Protein AF-A0A3N7CHV3-F1 (afdb_monomer_lite)

Foldseek 3Di:
DPPPPWQKAKEWEADPVRDIDIDIDTHPLNVDLVSSQVVSVVVCCVVDVDPFDWDWDFDDDPPDPRYTYIYIDTPVNVPD

Radius of gyration: 13.7 Å; chains: 1; bounding box: 23×28×54 Å

pLDDT: mean 75.49, std 12.7, range [42.88, 90.38]

Sequence (80 aa):
MSPAVQATTVVKVFDRSGAYVTATVRGKRASCTGGAVAAGMALACKLWPDPGKRQAEALPEHRVPGETLVRLTYESEARS

Secondary structure (DSSP, 8-state):
-------EEEEEEE-TTS-EEEEEEEGGGTTSHHHHHHHHHHHHHHHS--SS-EEEEEPP--S-TTEEEEEEEETTTTT-

Structure (mmCIF, N/CA/C/O backbone):
data_AF-A0A3N7CHV3-F1
#
_entry.id   AF-A0A3N7CHV3-F1
#
loop_
_atom_site.group_PDB
_atom_site.id
_atom_site.type_symbol
_atom_site.label_atom_id
_atom_site.label_alt_id
_atom_site.label_comp_id
_atom_site.label_asym_id
_atom_site.label_entity_id
_atom_site.label_seq_id
_atom_site.pdbx_PDB_ins_code
_atom_site.Cartn_x
_atom_site.Cartn_y
_atom_site.Cartn_z
_atom_site.occupancy
_atom_site.B_iso_or_equiv
_atom_site.auth_seq_id
_atom_site.auth_comp_id
_atom_site.auth_asym_id
_atom_site.auth_atom_id
_atom_site.pdbx_PDB_model_num
ATOM 1 N N . MET A 1 1 ? 13.666 0.011 -30.959 1.00 42.88 1 MET A N 1
ATOM 2 C CA . MET A 1 1 ? 13.427 0.559 -29.607 1.00 42.88 1 MET A CA 1
ATOM 3 C C . MET A 1 1 ? 12.622 -0.476 -28.842 1.00 42.88 1 MET A C 1
ATOM 5 O O . MET A 1 1 ? 11.491 -0.726 -29.236 1.00 42.88 1 MET A O 1
ATOM 9 N N . SER A 1 2 ? 13.200 -1.139 -27.838 1.00 50.66 2 SER A N 1
ATOM 10 C CA . SER A 1 2 ? 12.403 -2.010 -26.963 1.00 50.66 2 SER A CA 1
ATOM 11 C C . SER A 1 2 ? 11.451 -1.141 -26.146 1.00 50.66 2 SER A C 1
ATOM 13 O O . SER A 1 2 ? 11.892 -0.100 -25.649 1.00 50.66 2 SER A O 1
ATOM 15 N N . PRO A 1 3 ? 10.169 -1.514 -26.001 1.00 53.50 3 PRO A N 1
ATOM 16 C CA . PRO A 1 3 ? 9.273 -0.791 -25.116 1.00 53.50 3 PRO A CA 1
ATOM 17 C C . PRO A 1 3 ? 9.873 -0.858 -23.713 1.00 53.50 3 PRO A C 1
ATOM 19 O O . PRO A 1 3 ? 10.135 -1.945 -23.199 1.00 53.50 3 PRO A O 1
ATOM 22 N N . ALA A 1 4 ? 10.152 0.300 -23.113 1.00 61.41 4 ALA A N 1
ATOM 23 C CA . ALA A 1 4 ? 10.536 0.358 -21.714 1.00 61.41 4 ALA A CA 1
ATOM 24 C C . ALA A 1 4 ? 9.367 -0.229 -20.921 1.00 61.41 4 ALA A C 1
ATOM 26 O O . ALA A 1 4 ? 8.318 0.407 -20.804 1.00 61.41 4 ALA A O 1
ATOM 27 N N . VAL A 1 5 ? 9.520 -1.469 -20.452 1.00 62.19 5 VAL A N 1
ATOM 28 C CA . VAL A 1 5 ? 8.547 -2.111 -19.572 1.00 62.19 5 VAL A CA 1
ATOM 29 C C . VAL A 1 5 ? 8.426 -1.197 -18.362 1.00 62.19 5 VAL A C 1
ATOM 31 O O . VAL A 1 5 ? 9.354 -1.071 -17.562 1.00 62.19 5 VAL A O 1
ATOM 34 N N . GLN A 1 6 ? 7.317 -0.464 -18.280 1.00 70.75 6 GLN A N 1
ATOM 35 C CA . GLN A 1 6 ? 7.065 0.396 -17.138 1.00 70.75 6 GLN A CA 1
ATOM 36 C C . GLN A 1 6 ? 6.899 -0.520 -15.936 1.00 70.75 6 GLN A C 1
ATOM 38 O O . GLN A 1 6 ? 6.014 -1.372 -15.934 1.00 70.75 6 GLN A O 1
ATOM 43 N N . ALA A 1 7 ? 7.758 -0.359 -14.930 1.00 81.94 7 ALA A N 1
ATOM 44 C CA . ALA A 1 7 ? 7.628 -1.103 -13.688 1.00 81.94 7 ALA A CA 1
ATOM 45 C C . ALA A 1 7 ? 6.210 -0.917 -13.130 1.00 81.94 7 ALA A C 1
ATOM 47 O O . ALA A 1 7 ? 5.684 0.204 -13.099 1.00 81.94 7 ALA A O 1
ATOM 48 N N . THR A 1 8 ? 5.599 -2.015 -12.703 1.00 86.50 8 THR A N 1
ATOM 49 C CA . THR A 1 8 ? 4.283 -2.035 -12.069 1.00 86.50 8 THR A CA 1
ATOM 50 C C . THR A 1 8 ? 4.350 -2.881 -10.814 1.00 86.50 8 THR A C 1
ATOM 52 O O . THR A 1 8 ? 4.918 -3.969 -10.848 1.00 86.50 8 THR A O 1
ATOM 55 N N . THR A 1 9 ? 3.749 -2.404 -9.730 1.00 86.12 9 THR A N 1
ATOM 56 C CA . THR A 1 9 ? 3.589 -3.180 -8.498 1.00 86.12 9 THR A CA 1
ATOM 57 C C . THR A 1 9 ? 2.213 -2.916 -7.910 1.00 86.12 9 THR A C 1
ATOM 59 O O . THR A 1 9 ? 1.643 -1.832 -8.088 1.00 86.12 9 THR A O 1
ATOM 62 N N . VAL A 1 10 ? 1.659 -3.906 -7.227 1.00 89.12 10 VAL A N 1
ATOM 63 C CA . VAL A 1 10 ? 0.386 -3.780 -6.521 1.00 89.12 10 VAL A CA 1
ATOM 64 C C . VAL A 1 10 ? 0.679 -3.499 -5.055 1.00 89.12 10 VAL A C 1
ATOM 66 O O . VAL A 1 10 ? 1.372 -4.270 -4.408 1.00 89.12 10 VAL A O 1
ATOM 69 N N . VAL A 1 11 ? 0.148 -2.405 -4.517 1.00 88.12 11 VAL A N 1
ATOM 70 C CA . VAL A 1 11 ? 0.237 -2.089 -3.089 1.00 88.12 11 VAL A CA 1
ATOM 71 C C . VAL A 1 11 ? -1.073 -2.404 -2.387 1.00 88.12 11 VAL A C 1
ATOM 73 O O . VAL A 1 11 ? -2.132 -1.966 -2.837 1.00 88.12 11 VAL A O 1
ATOM 76 N N . LYS A 1 12 ? -1.002 -3.133 -1.272 1.00 89.12 12 LYS A N 1
ATOM 77 C CA . LYS A 1 12 ? -2.129 -3.319 -0.346 1.00 89.12 12 LYS A CA 1
ATOM 78 C C . LYS A 1 12 ? -1.876 -2.481 0.892 1.00 89.12 12 LYS A C 1
ATOM 80 O O . LYS A 1 12 ? -0.842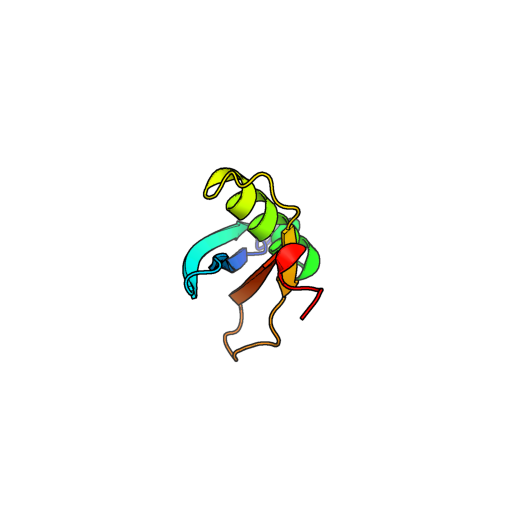 -2.649 1.529 1.00 89.12 12 LYS A O 1
ATOM 85 N N . VAL A 1 13 ? -2.795 -1.577 1.201 1.00 86.88 13 VAL A N 1
ATOM 86 C CA . VAL A 1 13 ? -2.687 -0.653 2.329 1.00 86.88 13 VAL A CA 1
ATOM 87 C C . VAL A 1 13 ? -3.744 -1.021 3.354 1.00 86.88 13 VAL A C 1
ATOM 89 O O . VAL A 1 13 ? -4.930 -0.951 3.039 1.00 86.88 13 VAL A O 1
ATOM 92 N N . PHE A 1 14 ? -3.310 -1.411 4.549 1.00 85.81 14 PHE A N 1
ATOM 93 C CA . PHE A 1 14 ? -4.188 -1.816 5.649 1.00 85.81 14 PHE A CA 1
ATOM 94 C C . PHE A 1 14 ? -4.430 -0.652 6.616 1.00 85.81 14 PHE A C 1
ATOM 96 O O . PHE A 1 14 ? -3.483 0.060 6.962 1.00 85.81 14 PHE A O 1
ATOM 103 N N . ASP A 1 15 ? -5.672 -0.485 7.067 1.00 83.31 15 ASP A N 1
ATOM 104 C CA . ASP A 1 15 ? -6.032 0.398 8.177 1.00 83.31 15 ASP A CA 1
ATOM 105 C C . ASP A 1 15 ? -6.010 -0.341 9.531 1.00 83.31 15 ASP A C 1
ATOM 107 O O . ASP A 1 15 ? -5.724 -1.539 9.608 1.00 83.31 15 ASP A O 1
ATOM 111 N N . ARG A 1 16 ? -6.332 0.379 10.615 1.00 74.69 16 ARG A N 1
ATOM 112 C CA . ARG A 1 16 ? -6.337 -0.167 11.987 1.00 74.69 16 ARG A CA 1
ATOM 113 C C . ARG A 1 16 ? -7.395 -1.242 12.230 1.00 74.69 16 ARG A C 1
ATOM 115 O O . ARG A 1 16 ? -7.238 -2.052 13.134 1.00 74.69 16 ARG A O 1
ATOM 122 N N . SER A 1 17 ? -8.480 -1.242 11.457 1.00 80.12 17 SER A N 1
ATOM 123 C CA . SER A 1 17 ? -9.539 -2.250 11.565 1.00 80.12 17 SER A CA 1
ATOM 124 C C . SER A 1 17 ? -9.163 -3.568 10.881 1.00 80.12 17 SER A C 1
ATOM 126 O O . SER A 1 17 ? -9.882 -4.557 11.006 1.00 80.12 17 SER A O 1
ATOM 128 N N . GLY A 1 18 ? -8.041 -3.589 10.151 1.00 78.25 18 GLY A N 1
ATOM 129 C CA . GLY A 1 18 ? -7.657 -4.694 9.280 1.00 78.25 18 GLY A CA 1
ATOM 130 C C . GLY A 1 18 ? -8.319 -4.630 7.900 1.00 78.25 18 GLY A C 1
ATOM 131 O O . GLY A 1 18 ? -8.036 -5.484 7.057 1.00 78.25 18 GLY A O 1
ATOM 132 N N . ALA A 1 19 ? -9.156 -3.620 7.634 1.00 83.25 19 ALA A N 1
ATOM 133 C CA . ALA A 1 19 ? -9.638 -3.337 6.290 1.00 83.25 19 ALA A CA 1
ATOM 134 C C . ALA A 1 19 ? -8.470 -2.885 5.410 1.00 83.25 19 ALA A C 1
ATOM 136 O O . ALA A 1 19 ? -7.513 -2.266 5.879 1.00 83.25 19 ALA A O 1
ATOM 137 N N . TYR A 1 20 ? -8.532 -3.195 4.116 1.00 87.62 20 TYR A N 1
ATOM 138 C CA . TYR A 1 20 ? -7.472 -2.818 3.193 1.00 87.62 20 TYR A CA 1
ATOM 139 C C . TYR A 1 20 ? -8.004 -2.317 1.863 1.00 87.62 20 TYR A C 1
ATOM 141 O O . TYR A 1 20 ? -9.077 -2.704 1.399 1.00 87.62 20 TYR A O 1
ATOM 149 N N . VAL A 1 21 ? -7.193 -1.482 1.224 1.00 87.75 21 VAL A N 1
ATOM 150 C CA . VAL A 1 21 ? -7.371 -1.093 -0.172 1.00 87.75 21 VAL A CA 1
ATOM 151 C C . VAL A 1 21 ? -6.198 -1.577 -0.999 1.00 87.75 21 VAL A C 1
ATOM 153 O O . VAL A 1 21 ? -5.071 -1.676 -0.516 1.00 87.75 21 VAL A O 1
ATOM 156 N N . THR A 1 22 ? -6.467 -1.861 -2.266 1.00 89.69 22 THR A N 1
ATOM 157 C CA . THR A 1 22 ? -5.443 -2.265 -3.226 1.00 89.69 22 THR A CA 1
ATOM 158 C C . THR A 1 22 ? -5.288 -1.176 -4.277 1.00 89.69 22 THR A C 1
ATOM 160 O O . THR A 1 22 ? -6.282 -0.672 -4.795 1.00 89.69 22 THR A O 1
ATOM 163 N N . ALA A 1 23 ? -4.053 -0.815 -4.612 1.00 87.38 23 ALA A N 1
ATOM 164 C CA . ALA A 1 23 ? -3.763 0.115 -5.694 1.00 87.38 23 ALA A CA 1
ATOM 165 C C . ALA A 1 23 ? -2.613 -0.374 -6.567 1.00 87.38 23 ALA A C 1
ATOM 167 O O . ALA A 1 23 ? -1.691 -1.042 -6.111 1.00 87.38 23 ALA A O 1
ATOM 168 N N . THR A 1 24 ? -2.650 -0.010 -7.844 1.00 90.38 24 THR A N 1
ATOM 169 C CA . THR A 1 24 ? -1.546 -0.262 -8.769 1.00 90.38 24 THR A CA 1
ATOM 170 C C . THR A 1 24 ? -0.633 0.957 -8.818 1.00 90.38 24 THR A C 1
ATOM 172 O O . THR A 1 24 ? -1.061 2.046 -9.199 1.00 90.38 24 THR A O 1
ATOM 175 N N . VAL A 1 25 ? 0.642 0.774 -8.483 1.00 88.56 25 VAL A N 1
ATOM 176 C CA . VAL A 1 25 ? 1.692 1.781 -8.664 1.00 88.56 25 VAL A CA 1
ATOM 177 C C . VAL A 1 25 ? 2.408 1.484 -9.976 1.00 88.56 25 VAL A C 1
ATOM 179 O O . VAL A 1 25 ? 2.722 0.331 -10.273 1.00 88.56 25 VAL A O 1
ATOM 182 N N . ARG A 1 26 ? 2.672 2.521 -10.775 1.00 88.94 26 ARG A N 1
ATOM 183 C CA . ARG A 1 26 ? 3.378 2.412 -12.060 1.00 88.94 26 ARG A CA 1
ATOM 184 C C . ARG A 1 26 ? 4.572 3.363 -12.126 1.00 88.94 26 ARG A C 1
ATOM 186 O O . ARG A 1 26 ? 4.630 4.363 -11.407 1.00 88.94 26 ARG A O 1
ATOM 193 N N . GLY A 1 27 ? 5.507 3.070 -13.023 1.00 86.44 27 GLY A N 1
ATOM 194 C CA . GLY A 1 27 ? 6.665 3.917 -13.304 1.00 86.44 27 GLY A CA 1
ATOM 195 C C . GLY A 1 27 ? 7.723 3.869 -12.198 1.00 86.44 27 GLY A C 1
ATOM 196 O O . GLY A 1 27 ? 7.855 2.875 -11.491 1.00 86.44 27 GLY A O 1
ATOM 197 N N . LYS A 1 28 ? 8.483 4.958 -12.024 1.00 82.56 28 LYS A N 1
ATOM 198 C CA . LYS A 1 28 ? 9.654 5.010 -11.121 1.00 82.56 28 LYS A CA 1
ATOM 199 C C . LYS A 1 28 ? 9.347 4.645 -9.661 1.00 82.56 28 LYS A C 1
ATOM 201 O O . LYS A 1 28 ? 10.220 4.170 -8.952 1.00 82.56 28 LYS A O 1
ATOM 206 N N . ARG A 1 29 ? 8.120 4.868 -9.182 1.00 79.94 29 ARG A N 1
ATOM 207 C CA . ARG A 1 29 ? 7.745 4.498 -7.804 1.00 79.94 29 ARG A CA 1
ATOM 208 C C . ARG A 1 29 ? 7.487 3.003 -7.637 1.00 79.94 29 ARG A C 1
ATOM 210 O O . ARG A 1 29 ? 7.594 2.508 -6.529 1.00 79.94 29 ARG A O 1
ATOM 217 N N . ALA A 1 30 ? 7.180 2.293 -8.717 1.00 83.19 30 ALA A N 1
ATOM 218 C CA . ALA A 1 30 ? 6.961 0.854 -8.689 1.00 83.19 30 ALA A CA 1
ATOM 219 C C . ALA A 1 30 ? 8.257 0.042 -8.805 1.00 83.19 30 ALA A C 1
ATOM 221 O O . ALA A 1 30 ? 8.230 -1.165 -8.598 1.00 83.19 30 ALA A O 1
ATOM 222 N N . SER A 1 31 ? 9.385 0.675 -9.147 1.00 83.31 31 SER A N 1
ATOM 223 C CA . SER A 1 31 ? 10.654 -0.030 -9.352 1.00 83.31 31 SER A CA 1
ATOM 224 C C . SER A 1 31 ? 11.398 -0.362 -8.057 1.00 83.31 31 SER A C 1
ATOM 226 O O . SER A 1 31 ? 12.439 -1.007 -8.116 1.00 83.31 31 SER A O 1
ATOM 228 N N . CYS A 1 32 ? 10.926 0.104 -6.897 1.00 83.56 32 CYS A N 1
ATOM 229 C CA . CYS A 1 32 ? 11.519 -0.225 -5.604 1.00 83.56 32 CYS A CA 1
ATOM 230 C C . CYS A 1 32 ? 10.482 -0.211 -4.475 1.00 83.56 32 CYS A C 1
ATOM 232 O O . CYS A 1 32 ? 9.515 0.555 -4.505 1.00 83.56 32 CYS A O 1
ATOM 234 N N . THR A 1 33 ? 10.733 -1.011 -3.439 1.00 83.25 33 THR A N 1
ATOM 235 C CA . THR A 1 33 ? 9.850 -1.158 -2.273 1.00 83.25 33 THR A CA 1
ATOM 236 C C . THR A 1 33 ? 9.589 0.174 -1.574 1.00 83.25 33 THR A C 1
ATOM 238 O O . THR A 1 33 ? 8.441 0.507 -1.304 1.00 83.25 33 THR A O 1
ATOM 241 N N . GLY A 1 34 ? 10.621 0.999 -1.357 1.00 83.88 34 GLY A N 1
ATOM 242 C CA . GLY A 1 34 ? 10.454 2.315 -0.725 1.00 83.88 34 GLY A CA 1
ATOM 243 C C . GLY A 1 34 ? 9.555 3.268 -1.528 1.00 83.88 34 GLY A C 1
ATOM 244 O O . GLY A 1 34 ? 8.749 3.998 -0.954 1.00 83.88 34 GLY A O 1
ATOM 245 N N . GLY A 1 35 ? 9.632 3.223 -2.863 1.00 85.69 35 GLY A N 1
ATOM 246 C CA . GLY A 1 35 ? 8.754 4.001 -3.740 1.00 85.69 35 GLY A CA 1
ATOM 247 C C . GLY A 1 35 ? 7.299 3.529 -3.689 1.00 85.69 35 GLY A C 1
ATOM 248 O O . GLY A 1 35 ? 6.383 4.357 -3.667 1.00 85.69 35 GLY A O 1
ATOM 249 N N . ALA A 1 36 ? 7.092 2.213 -3.621 1.00 85.81 36 ALA A N 1
ATOM 250 C CA . ALA A 1 36 ? 5.779 1.595 -3.501 1.00 85.81 36 A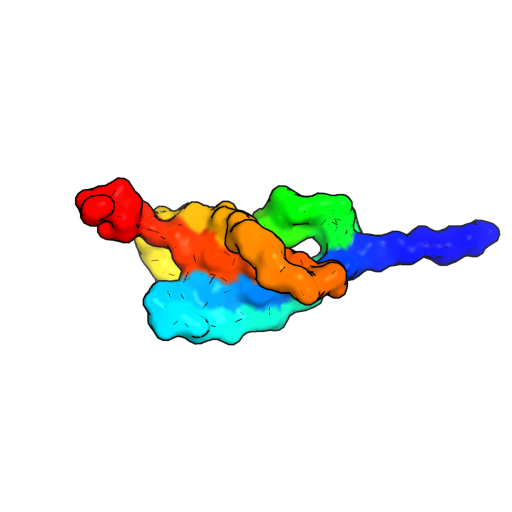LA A CA 1
ATOM 251 C C . ALA A 1 36 ? 5.135 1.917 -2.143 1.00 85.81 36 ALA A C 1
ATOM 253 O O . ALA A 1 36 ? 3.981 2.342 -2.098 1.00 85.81 36 ALA A O 1
ATOM 254 N N . VAL A 1 37 ? 5.906 1.836 -1.055 1.00 87.25 37 VAL A N 1
ATOM 255 C CA . VAL A 1 37 ? 5.480 2.230 0.299 1.00 87.25 37 VAL A CA 1
ATOM 256 C C . VAL A 1 37 ? 5.072 3.701 0.341 1.00 87.25 37 VAL A C 1
ATOM 258 O O . VAL A 1 37 ? 3.980 4.020 0.807 1.00 87.25 37 VAL A O 1
ATOM 261 N N . ALA A 1 38 ? 5.883 4.605 -0.219 1.00 87.31 38 ALA A N 1
ATOM 262 C CA . ALA A 1 38 ? 5.552 6.029 -0.272 1.00 87.31 38 ALA A CA 1
ATOM 263 C C . ALA A 1 38 ? 4.262 6.305 -1.071 1.00 87.31 38 ALA A C 1
ATOM 265 O O . ALA A 1 38 ? 3.466 7.170 -0.700 1.00 87.31 38 ALA A O 1
ATOM 266 N N . ALA A 1 39 ? 4.028 5.561 -2.157 1.00 87.69 39 ALA A N 1
ATOM 267 C CA . ALA A 1 39 ? 2.785 5.650 -2.920 1.00 87.69 39 ALA A CA 1
ATOM 268 C C . ALA A 1 39 ? 1.577 5.122 -2.124 1.00 87.69 39 ALA A C 1
ATOM 270 O O . ALA A 1 39 ? 0.529 5.771 -2.120 1.00 87.69 39 ALA A O 1
ATOM 271 N N . GLY A 1 40 ? 1.731 3.998 -1.415 1.00 88.12 40 GLY A N 1
ATOM 272 C CA . GLY A 1 40 ? 0.714 3.454 -0.511 1.00 88.12 40 GLY A CA 1
ATOM 273 C C . GLY A 1 40 ? 0.363 4.422 0.622 1.00 88.12 40 GLY A C 1
ATOM 274 O O . GLY A 1 40 ? -0.812 4.652 0.895 1.00 88.12 40 GLY A O 1
ATOM 275 N N . MET A 1 41 ? 1.363 5.084 1.204 1.00 85.94 41 MET A N 1
ATOM 276 C CA . MET A 1 41 ? 1.164 6.116 2.224 1.00 85.94 41 MET A CA 1
ATOM 277 C C . MET A 1 41 ? 0.399 7.330 1.679 1.00 85.94 41 MET A C 1
ATOM 279 O O . MET A 1 41 ? -0.554 7.804 2.294 1.00 85.94 41 MET A O 1
ATOM 283 N N . ALA A 1 42 ? 0.759 7.817 0.489 1.00 86.62 42 ALA A N 1
ATOM 284 C CA . ALA A 1 42 ? 0.040 8.923 -0.140 1.00 86.62 42 ALA A CA 1
ATOM 285 C C . ALA A 1 42 ? -1.435 8.577 -0.425 1.00 86.62 42 ALA A C 1
ATOM 287 O O . ALA A 1 42 ? -2.299 9.449 -0.324 1.00 86.62 42 ALA A O 1
ATOM 288 N N . LEU A 1 43 ? -1.729 7.318 -0.768 1.00 86.44 43 LEU A N 1
ATOM 289 C CA . LEU A 1 43 ? -3.097 6.820 -0.913 1.00 86.44 43 LEU A CA 1
ATOM 290 C C . LEU A 1 43 ? -3.826 6.770 0.438 1.00 86.44 43 LEU A C 1
ATOM 292 O O . LEU A 1 43 ? -4.950 7.261 0.540 1.00 86.44 43 LEU A O 1
ATOM 296 N N . ALA A 1 44 ? -3.171 6.246 1.475 1.00 84.31 44 ALA A N 1
ATOM 297 C CA . ALA A 1 44 ? -3.715 6.174 2.828 1.00 84.31 44 ALA A CA 1
ATOM 298 C C . ALA A 1 44 ? -4.163 7.538 3.361 1.00 84.31 44 ALA A C 1
ATOM 300 O O . ALA A 1 44 ? -5.247 7.661 3.931 1.00 84.31 44 ALA A O 1
ATOM 301 N N . CYS A 1 45 ? -3.339 8.572 3.168 1.00 83.12 45 CYS A N 1
ATOM 302 C CA . CYS A 1 45 ? -3.640 9.933 3.615 1.00 83.12 45 CYS A CA 1
ATOM 303 C C . CYS A 1 45 ? -4.894 10.523 2.955 1.00 83.12 45 CYS A C 1
ATOM 305 O O . CYS A 1 45 ? -5.532 11.389 3.543 1.00 83.12 45 CYS A O 1
ATOM 307 N N . LYS A 1 46 ? -5.255 10.069 1.748 1.00 85.62 46 LYS A N 1
ATOM 308 C CA . LYS A 1 46 ? -6.462 10.532 1.050 1.00 85.62 46 LYS A CA 1
ATOM 309 C C . LYS A 1 46 ? -7.722 9.817 1.524 1.00 85.62 46 LYS A C 1
ATOM 311 O O . LYS A 1 46 ? -8.760 10.452 1.648 1.00 85.62 46 LYS A O 1
ATOM 316 N N . LEU A 1 47 ? -7.634 8.504 1.729 1.00 85.19 47 LEU A N 1
ATOM 317 C CA . LEU A 1 47 ? -8.794 7.671 2.060 1.00 85.19 47 LEU A CA 1
ATOM 318 C C . LEU A 1 47 ? -9.193 7.785 3.524 1.00 85.19 47 LEU A C 1
ATOM 320 O O . LEU A 1 47 ? -10.373 7.833 3.850 1.00 85.19 47 LEU A O 1
ATOM 324 N N . TRP A 1 48 ? -8.196 7.866 4.394 1.00 81.62 48 TRP A N 1
ATOM 325 C CA . TRP A 1 48 ? -8.399 8.023 5.819 1.00 81.62 48 TRP A CA 1
ATOM 326 C C . TRP A 1 48 ? -7.733 9.341 6.214 1.00 81.62 48 TRP A C 1
ATOM 328 O O . TRP A 1 48 ? -6.541 9.343 6.483 1.00 81.62 48 TRP A O 1
ATOM 338 N N . PRO A 1 49 ? -8.409 10.490 6.210 1.00 71.69 49 PRO A N 1
ATOM 339 C CA . PRO A 1 49 ? -7.839 11.724 6.741 1.00 71.69 49 PRO A CA 1
ATOM 340 C C . PRO A 1 49 ? -7.914 11.678 8.275 1.00 71.69 49 PRO A C 1
ATOM 342 O O . PRO A 1 49 ? -8.909 12.068 8.872 1.00 71.69 49 PRO A O 1
ATOM 345 N N . ASP A 1 50 ? -6.886 11.131 8.921 1.00 69.88 50 ASP A N 1
ATOM 346 C CA . ASP A 1 50 ? -6.788 11.052 10.385 1.00 69.88 50 ASP A CA 1
ATOM 347 C C . ASP A 1 50 ? -5.711 12.031 10.870 1.00 69.88 50 ASP A C 1
ATOM 349 O O . ASP A 1 50 ? -4.616 12.025 10.298 1.00 69.88 50 ASP A O 1
ATOM 353 N N . PRO A 1 51 ? -5.983 12.861 11.894 1.00 58.22 51 PRO A N 1
ATOM 354 C CA . PRO A 1 51 ? -5.005 13.800 12.442 1.00 58.22 51 PRO A CA 1
ATOM 355 C C . PRO A 1 51 ? -3.825 13.127 13.167 1.00 58.22 51 PRO A C 1
ATOM 357 O O . PRO A 1 5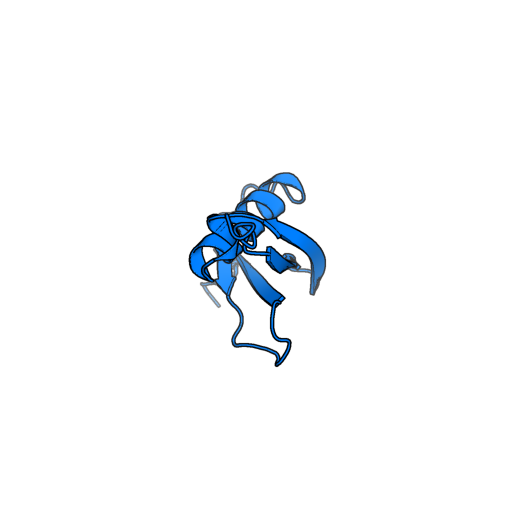1 ? -2.842 13.800 13.479 1.00 58.22 51 PRO A O 1
ATOM 360 N N . GLY A 1 52 ? -3.887 11.821 13.445 1.00 63.03 52 GLY A N 1
ATOM 361 C CA . GLY A 1 52 ? -2.769 11.069 14.012 1.00 63.03 52 GLY A CA 1
ATOM 362 C C . GLY A 1 52 ? -1.606 10.904 13.028 1.00 63.03 52 GLY A C 1
ATOM 363 O O . GLY A 1 52 ? -1.798 10.593 11.852 1.00 63.03 52 GLY A O 1
ATOM 364 N N . LYS A 1 53 ? -0.369 11.056 13.513 1.00 62.16 53 LYS A N 1
ATOM 365 C CA . LYS A 1 53 ? 0.819 10.754 12.707 1.00 62.16 53 LYS A CA 1
ATOM 366 C C . LYS A 1 53 ? 0.869 9.260 12.383 1.00 62.16 53 LYS A C 1
ATOM 368 O O . LYS A 1 53 ? 0.756 8.411 13.270 1.00 62.16 53 LYS A O 1
ATOM 373 N N . ARG A 1 54 ? 1.061 8.975 11.098 1.00 73.62 54 ARG A N 1
ATOM 374 C CA . ARG A 1 54 ? 1.166 7.632 10.529 1.00 73.62 54 ARG A CA 1
ATOM 375 C C . ARG A 1 54 ? 2.585 7.359 10.086 1.00 73.62 54 ARG A C 1
ATOM 377 O O . ARG A 1 54 ? 3.236 8.237 9.521 1.00 73.62 54 ARG A O 1
ATOM 384 N N . GLN A 1 55 ? 3.008 6.125 10.262 1.00 74.44 55 GLN A N 1
ATOM 385 C CA . GLN A 1 55 ? 4.154 5.558 9.579 1.00 74.44 55 GLN A CA 1
ATOM 386 C C . GLN A 1 55 ? 3.650 4.443 8.662 1.00 74.44 55 GLN A C 1
ATOM 388 O O . GLN A 1 55 ? 2.570 3.888 8.860 1.00 74.44 55 GLN A O 1
ATOM 393 N N . ALA A 1 56 ? 4.387 4.195 7.588 1.00 73.94 56 ALA A N 1
ATOM 394 C CA . ALA A 1 56 ? 4.063 3.162 6.624 1.00 73.94 56 ALA A CA 1
ATOM 395 C C . ALA A 1 56 ? 5.255 2.226 6.547 1.00 73.94 56 ALA A C 1
ATOM 397 O O . ALA A 1 56 ? 6.358 2.643 6.194 1.00 73.94 56 ALA A O 1
ATOM 398 N N . GLU A 1 57 ? 5.019 0.967 6.871 1.00 78.12 57 GLU A N 1
ATOM 399 C CA . GLU A 1 57 ? 6.049 -0.056 6.874 1.00 78.12 57 GLU A CA 1
ATOM 400 C C . GLU A 1 57 ? 5.690 -1.116 5.842 1.00 78.12 57 GLU A C 1
ATOM 402 O O . GLU A 1 57 ? 4.531 -1.532 5.721 1.00 78.12 57 GLU A O 1
ATOM 407 N N . ALA A 1 58 ? 6.691 -1.538 5.071 1.00 77.62 58 ALA A N 1
ATOM 408 C CA . ALA A 1 58 ? 6.541 -2.720 4.245 1.00 77.62 58 ALA A CA 1
ATOM 409 C C . ALA A 1 58 ? 6.444 -3.931 5.176 1.00 77.62 58 ALA A C 1
ATOM 411 O O . ALA A 1 58 ? 7.347 -4.161 5.981 1.00 77.62 58 ALA A O 1
ATOM 412 N N . LEU A 1 59 ? 5.364 -4.704 5.077 1.00 74.19 59 LEU A N 1
ATOM 413 C CA . LEU A 1 59 ? 5.289 -5.956 5.822 1.00 74.19 59 LEU A CA 1
ATOM 414 C C . LEU A 1 59 ? 6.243 -6.980 5.194 1.00 74.19 59 LEU A C 1
ATOM 416 O O . LEU A 1 59 ? 6.324 -7.038 3.961 1.00 74.19 59 LEU A O 1
ATOM 420 N N . PRO A 1 60 ? 6.941 -7.795 6.011 1.00 65.19 60 PRO A N 1
ATOM 421 C CA . PRO A 1 60 ? 7.765 -8.879 5.500 1.00 65.19 60 PRO A CA 1
ATOM 422 C C . PRO A 1 60 ? 6.913 -9.776 4.600 1.00 65.19 60 PRO A C 1
ATOM 424 O O . PRO A 1 60 ? 5.774 -10.119 4.917 1.00 65.19 60 PRO A O 1
ATOM 427 N N . GLU A 1 61 ? 7.469 -10.061 3.431 1.00 58.19 61 GLU A N 1
ATOM 428 C CA . GLU A 1 61 ? 6.780 -10.554 2.247 1.00 58.19 61 GLU A CA 1
ATOM 429 C C . GLU A 1 61 ? 5.907 -11.784 2.537 1.00 58.19 61 GLU A C 1
ATOM 431 O O . GLU A 1 61 ? 6.389 -12.909 2.681 1.00 58.19 61 GLU A O 1
ATOM 436 N N . HIS A 1 62 ? 4.586 -11.608 2.519 1.00 49.25 62 HIS A N 1
ATOM 437 C CA . HIS A 1 62 ? 3.706 -12.719 2.182 1.00 49.25 62 HIS A CA 1
ATOM 438 C C . HIS A 1 62 ? 3.868 -12.977 0.678 1.00 49.25 62 HIS A C 1
ATOM 440 O O . HIS A 1 62 ? 3.265 -12.283 -0.129 1.00 49.25 62 HIS A O 1
ATOM 446 N N . ARG A 1 63 ? 4.752 -13.929 0.343 1.00 50.75 63 ARG A N 1
ATOM 447 C CA . ARG A 1 63 ? 4.993 -14.665 -0.924 1.00 50.75 63 ARG A CA 1
ATOM 448 C C . ARG A 1 63 ? 4.077 -14.380 -2.143 1.00 50.75 63 ARG A C 1
ATOM 450 O O . ARG A 1 63 ? 3.535 -15.323 -2.720 1.00 50.75 63 ARG A O 1
ATOM 457 N N . VAL A 1 64 ? 3.928 -13.139 -2.600 1.00 59.44 64 VAL A N 1
ATOM 458 C CA . VAL A 1 64 ? 3.294 -12.836 -3.892 1.00 59.44 64 VAL A CA 1
ATOM 459 C C . VAL A 1 64 ? 4.227 -11.932 -4.694 1.00 59.44 64 VAL A C 1
ATOM 461 O O . VAL A 1 64 ? 4.326 -10.736 -4.412 1.00 59.44 64 VAL A O 1
ATOM 464 N N . PRO A 1 65 ? 4.948 -12.489 -5.683 1.00 66.06 65 PRO A N 1
ATOM 465 C CA . PRO A 1 65 ? 5.776 -11.700 -6.585 1.00 66.06 65 PRO A CA 1
ATOM 466 C C . PRO A 1 65 ? 4.963 -10.570 -7.233 1.00 66.06 65 PRO A C 1
ATOM 468 O O . PRO A 1 65 ? 3.897 -10.813 -7.794 1.00 66.06 65 PRO A O 1
ATOM 471 N N . GLY A 1 66 ? 5.470 -9.336 -7.165 1.00 68.25 66 GLY A N 1
ATOM 472 C CA . GLY A 1 66 ? 4.807 -8.158 -7.744 1.00 68.25 66 GLY A CA 1
ATOM 473 C C . GLY A 1 66 ? 3.782 -7.466 -6.837 1.00 68.25 66 GLY A C 1
ATOM 474 O O . GLY A 1 66 ? 3.148 -6.502 -7.274 1.00 68.25 66 GLY A O 1
ATOM 475 N N . GLU A 1 67 ? 3.638 -7.911 -5.586 1.00 73.31 67 GLU A N 1
ATOM 476 C CA . GLU A 1 67 ? 2.879 -7.200 -4.558 1.00 73.31 67 GLU A CA 1
ATOM 477 C C . GLU A 1 67 ? 3.804 -6.585 -3.494 1.00 73.31 67 GLU A C 1
ATOM 479 O O . GLU A 1 67 ? 4.852 -7.119 -3.142 1.00 73.31 67 GLU A O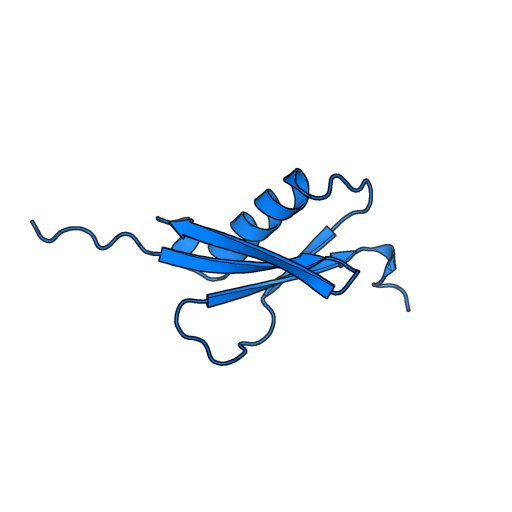 1
ATOM 484 N N . THR A 1 68 ? 3.406 -5.438 -2.954 1.00 78.81 68 THR A N 1
ATOM 485 C CA . THR A 1 68 ? 4.029 -4.790 -1.799 1.00 78.81 68 THR A CA 1
ATOM 486 C C . THR A 1 68 ? 2.955 -4.530 -0.754 1.00 78.81 68 THR A C 1
ATOM 488 O O . THR A 1 68 ? 2.012 -3.770 -0.971 1.00 78.81 68 THR A O 1
ATOM 491 N N . LEU A 1 69 ? 3.089 -5.166 0.403 1.00 76.75 69 LEU A N 1
ATOM 492 C CA . LEU A 1 69 ? 2.167 -4.962 1.512 1.00 76.75 69 LEU A CA 1
ATOM 493 C C . LEU A 1 69 ? 2.639 -3.774 2.341 1.00 76.75 69 LEU A C 1
ATOM 495 O O . LEU A 1 69 ? 3.785 -3.745 2.777 1.00 76.75 69 LEU A O 1
ATOM 499 N N . VAL A 1 70 ? 1.753 -2.812 2.567 1.00 78.81 70 VAL A N 1
ATOM 500 C CA . VAL A 1 70 ? 2.015 -1.611 3.355 1.00 78.81 70 VAL A CA 1
ATOM 501 C C . VAL A 1 70 ? 1.065 -1.611 4.544 1.00 78.81 70 VAL A C 1
ATOM 503 O O . VAL A 1 70 ? -0.155 -1.528 4.380 1.00 78.81 70 VAL A O 1
ATOM 506 N N . ARG A 1 71 ? 1.613 -1.697 5.754 1.00 79.44 71 ARG A N 1
ATOM 507 C CA . ARG A 1 71 ? 0.841 -1.490 6.981 1.00 79.44 71 ARG A CA 1
ATOM 508 C C . ARG A 1 71 ? 1.017 -0.056 7.444 1.00 79.44 71 ARG A C 1
ATOM 510 O O . ARG A 1 71 ? 2.137 0.449 7.479 1.00 79.44 71 ARG A O 1
ATOM 517 N N . LEU A 1 72 ? -0.094 0.578 7.801 1.00 72.75 72 LEU A N 1
ATOM 518 C CA . LEU A 1 72 ? -0.076 1.849 8.505 1.00 72.75 72 LEU A CA 1
ATOM 519 C C . LEU A 1 72 ? 0.076 1.571 10.000 1.00 72.75 72 LEU A C 1
ATOM 521 O O . LEU A 1 72 ? -0.732 0.842 10.569 1.00 72.75 72 LEU A O 1
ATOM 525 N N . THR A 1 73 ? 1.099 2.144 10.619 1.00 70.31 73 THR A N 1
ATOM 526 C CA . THR A 1 73 ? 1.264 2.192 12.074 1.00 70.31 73 THR A CA 1
ATOM 527 C C .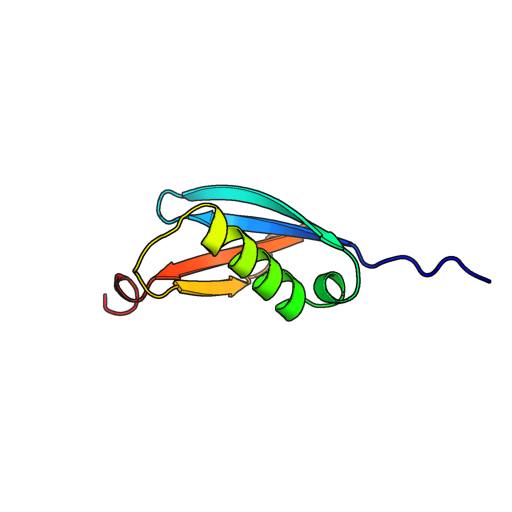 THR A 1 73 ? 0.984 3.614 12.547 1.00 70.31 73 THR A C 1
ATOM 529 O O . THR A 1 73 ? 1.280 4.590 11.852 1.00 70.31 73 THR A O 1
ATOM 532 N N . TYR A 1 74 ? 0.354 3.759 13.709 1.00 67.31 74 TYR A N 1
ATOM 533 C CA . TYR A 1 74 ? -0.033 5.063 14.250 1.00 67.31 74 TYR A CA 1
ATOM 534 C C . TYR A 1 74 ? 0.775 5.354 15.516 1.00 67.31 74 TYR A C 1
ATOM 536 O O . TYR A 1 74 ? 1.027 4.452 16.309 1.00 67.31 74 TYR A O 1
ATOM 544 N N . GLU A 1 75 ? 1.170 6.612 15.752 1.00 63.75 75 GLU A N 1
ATOM 545 C CA . GLU A 1 75 ? 1.989 6.966 16.933 1.00 63.75 75 GLU A CA 1
ATOM 546 C C . GLU A 1 75 ? 1.341 6.579 18.278 1.00 63.75 75 GLU A C 1
ATOM 548 O O . GLU A 1 75 ? 2.051 6.349 19.254 1.00 63.75 75 GLU A O 1
ATOM 553 N N . SER A 1 76 ? 0.010 6.457 18.339 1.00 60.38 7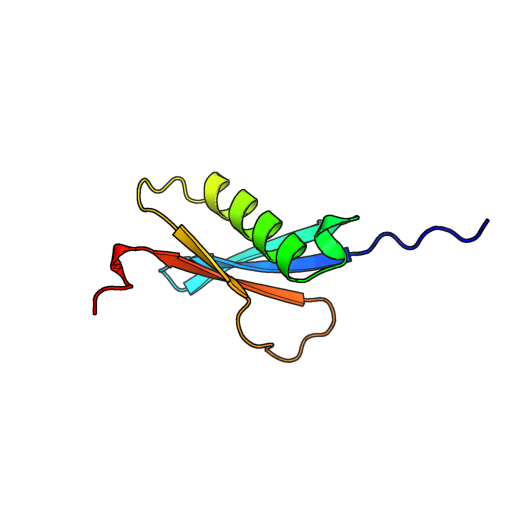6 SER A N 1
ATOM 554 C CA . SER A 1 76 ? -0.698 5.969 19.530 1.00 60.38 76 SER A CA 1
ATOM 555 C C . SER A 1 76 ? -0.420 4.495 19.854 1.00 60.38 76 SER A C 1
ATOM 557 O O . SER A 1 76 ? -0.615 4.089 20.993 1.00 60.38 76 SER A O 1
ATOM 559 N N . GLU A 1 77 ? 0.023 3.701 18.877 1.00 56.38 77 GLU A N 1
ATOM 560 C CA . GLU A 1 77 ? 0.299 2.262 19.014 1.00 56.38 77 GLU A CA 1
ATOM 561 C C . GLU A 1 77 ? 1.776 1.980 19.341 1.00 56.38 77 GLU A C 1
ATOM 563 O O . GLU A 1 77 ? 2.099 0.920 19.861 1.00 56.38 77 GLU A O 1
ATOM 568 N N . ALA A 1 78 ? 2.678 2.944 19.121 1.00 52.69 78 ALA A N 1
ATOM 569 C CA . ALA A 1 78 ? 4.117 2.806 19.379 1.00 52.69 78 ALA A CA 1
ATOM 570 C C . ALA A 1 78 ? 4.513 2.933 20.871 1.00 52.69 78 ALA A C 1
ATOM 572 O O . ALA A 1 78 ? 5.696 3.054 21.188 1.00 52.69 78 ALA A O 1
ATOM 573 N N . ARG A 1 79 ? 3.536 2.969 21.790 1.00 49.31 79 ARG A N 1
ATOM 574 C CA . ARG A 1 79 ? 3.734 3.198 23.236 1.00 49.31 79 ARG A CA 1
ATOM 575 C C . ARG A 1 79 ? 3.151 2.107 24.149 1.00 49.31 79 ARG A C 1
ATOM 577 O O . ARG A 1 79 ? 3.042 2.355 25.347 1.00 49.31 79 ARG A O 1
ATOM 584 N N . SER A 1 80 ? 2.748 0.949 23.620 1.00 43.34 80 SER A N 1
ATOM 585 C CA . SER A 1 80 ? 2.288 -0.194 24.436 1.00 43.34 80 SER A CA 1
ATOM 586 C C . SER A 1 80 ? 3.382 -1.229 24.648 1.00 43.34 80 SER A C 1
ATOM 588 O O . SER A 1 80 ? 4.120 -1.496 23.676 1.00 43.34 80 SER A O 1
#